Protein AF-A0A0C3DK58-F1 (afdb_monomer_lite)

Sequence (172 aa):
MQSQPRTPDDPNADVILRSSDGVDFRVAKRILSHVSPVFTDLFARGFYLQQSTTLPTIILKESSGVLGVLLRLIYPGTAQENPVFRTFEEAQLFLSAIVRYQVVGSYKEQAWKLVNCQFLAEHPVSIYAIVCHYGWQNLVEVAAQETLKIRELALSVQHRKALRAFKATMGC

InterPro domains:
  IPR000210 BTB/POZ domain [PF00651] (13-105)
  IPR000210 BTB/POZ domain [PS50097] (13-83)
  IPR000210 BTB/POZ domain [SM00225] (13-118)
  IPR011333 SKP1/BTB/POZ domain superfamily [G3DSA:3.30.710.10] (7-147)
  IPR011333 SKP1/BTB/POZ domain superfamily [SSF54695] (12-83)

pLDDT: mean 80.12, std 15.49, range [30.81, 95.19]

Structure (mmCIF, N/CA/C/O backbone):
data_AF-A0A0C3DK58-F1
#
_entry.id   AF-A0A0C3DK58-F1
#
loop_
_atom_site.group_PDB
_atom_site.id
_atom_site.type_symbol
_atom_site.label_atom_id
_atom_site.label_alt_id
_atom_site.label_comp_id
_atom_site.label_asym_id
_atom_site.label_entity_id
_atom_site.label_seq_id
_atom_site.pdbx_PDB_ins_code
_atom_site.Cartn_x
_atom_site.Cartn_y
_atom_site.Cartn_z
_atom_site.occupancy
_atom_site.B_iso_or_equiv
_atom_site.auth_seq_id
_atom_site.auth_comp_id
_atom_site.auth_asym_id
_atom_site.auth_atom_id
_atom_site.pdbx_PDB_model_num
ATOM 1 N N . MET A 1 1 ? -16.948 -13.266 -20.626 1.00 32.16 1 MET A N 1
ATOM 2 C CA . MET A 1 1 ? -16.420 -11.919 -20.931 1.00 32.16 1 MET A CA 1
ATOM 3 C C . MET A 1 1 ? -15.735 -11.420 -19.670 1.00 32.16 1 MET A C 1
ATOM 5 O O . MET A 1 1 ? -16.418 -10.984 -18.756 1.00 32.16 1 MET A O 1
ATOM 9 N N . GLN A 1 2 ? -14.425 -11.643 -19.539 1.00 30.81 2 GLN A N 1
ATOM 10 C CA . GLN A 1 2 ? -13.690 -11.246 -18.336 1.00 30.81 2 GLN A CA 1
ATOM 11 C C . GLN A 1 2 ? -13.541 -9.725 -18.355 1.00 30.81 2 GLN A C 1
ATOM 13 O O . GLN A 1 2 ? -12.813 -9.171 -19.173 1.00 30.81 2 GLN A O 1
ATOM 18 N N . SER A 1 3 ? -14.300 -9.052 -17.499 1.00 35.56 3 SER A N 1
ATOM 19 C CA . SER A 1 3 ? -14.163 -7.627 -17.231 1.00 35.56 3 SER A CA 1
ATOM 20 C C . SER A 1 3 ? -12.787 -7.381 -16.611 1.00 35.56 3 SER A C 1
ATOM 22 O O . SER A 1 3 ? -12.590 -7.652 -15.426 1.00 35.56 3 SER A O 1
ATOM 24 N N . GLN A 1 4 ? -11.833 -6.920 -17.424 1.00 39.81 4 GLN A N 1
ATOM 25 C CA . GLN A 1 4 ? -10.535 -6.437 -16.954 1.00 39.81 4 GLN A CA 1
ATOM 26 C C . GLN A 1 4 ? -10.754 -5.376 -15.862 1.00 39.81 4 GLN A C 1
ATOM 28 O O . GLN A 1 4 ? -11.603 -4.492 -16.042 1.00 39.81 4 GLN A O 1
ATOM 33 N N . PRO A 1 5 ? -10.029 -5.431 -14.729 1.00 43.44 5 PRO A N 1
ATOM 34 C CA . PRO A 1 5 ? -10.068 -4.351 -13.754 1.00 43.44 5 PRO A CA 1
ATOM 35 C C . PRO A 1 5 ? -9.629 -3.069 -14.462 1.00 43.44 5 PRO A C 1
ATOM 37 O O . PRO A 1 5 ? -8.637 -3.087 -15.182 1.00 43.44 5 PRO A O 1
ATOM 40 N N . ARG A 1 6 ? -10.367 -1.967 -14.289 1.00 53.16 6 ARG A N 1
ATOM 41 C CA . ARG A 1 6 ? -9.992 -0.643 -14.812 1.00 53.16 6 ARG A CA 1
ATOM 42 C C . ARG A 1 6 ? -8.692 -0.201 -14.123 1.00 53.16 6 ARG A C 1
ATOM 44 O O . ARG A 1 6 ? -8.722 0.397 -13.047 1.00 53.16 6 ARG A O 1
ATOM 51 N N . THR A 1 7 ? -7.558 -0.621 -14.673 1.00 55.00 7 THR A N 1
ATOM 52 C CA . THR A 1 7 ? -6.211 -0.324 -14.184 1.00 55.00 7 THR A CA 1
ATOM 53 C C . THR A 1 7 ? -5.812 1.087 -14.613 1.00 55.00 7 THR A C 1
ATOM 55 O O . THR A 1 7 ? -6.207 1.505 -15.701 1.00 55.00 7 THR A O 1
ATOM 58 N N . PRO A 1 8 ? -5.019 1.827 -13.818 1.00 59.19 8 PRO A N 1
ATOM 59 C CA . PRO A 1 8 ? -4.351 3.017 -14.330 1.00 59.19 8 PRO A CA 1
ATOM 60 C C . PRO A 1 8 ? -3.419 2.582 -15.469 1.00 59.19 8 PRO A C 1
ATOM 62 O O . PRO A 1 8 ? -2.461 1.851 -15.234 1.00 59.19 8 PRO A O 1
ATOM 65 N N . ASP A 1 9 ? -3.759 2.958 -16.699 1.00 68.69 9 ASP A N 1
ATOM 66 C CA . ASP A 1 9 ? -2.903 2.795 -17.874 1.00 68.69 9 ASP A CA 1
ATOM 67 C C . ASP A 1 9 ? -2.177 4.124 -18.088 1.00 68.69 9 ASP A C 1
ATOM 69 O O . ASP A 1 9 ? -2.772 5.103 -18.548 1.00 68.69 9 ASP A O 1
ATOM 73 N N . ASP A 1 10 ? -0.921 4.202 -17.639 1.00 72.19 10 ASP A N 1
ATOM 74 C CA . ASP A 1 10 ? -0.101 5.393 -17.857 1.00 72.19 10 ASP A CA 1
ATOM 75 C C . ASP A 1 10 ? 0.406 5.396 -19.313 1.00 72.19 10 ASP A C 1
ATOM 77 O O . ASP A 1 10 ? 1.130 4.474 -19.709 1.00 72.19 10 ASP A O 1
ATOM 81 N N . PRO A 1 11 ? 0.098 6.428 -20.124 1.00 75.25 11 PRO A N 1
ATOM 82 C CA . PRO A 1 11 ? 0.615 6.530 -21.489 1.00 75.25 11 PRO A CA 1
ATOM 83 C C . PRO A 1 11 ? 2.152 6.577 -21.553 1.00 75.25 11 PRO A C 1
ATOM 85 O O . PRO A 1 11 ? 2.728 6.266 -22.592 1.00 75.25 11 PRO A O 1
ATOM 88 N N . ASN A 1 12 ? 2.820 6.923 -20.449 1.00 80.69 12 ASN A N 1
ATOM 89 C CA . ASN A 1 12 ? 4.276 6.947 -20.310 1.00 80.69 12 ASN A CA 1
ATOM 90 C C . ASN A 1 12 ? 4.820 5.736 -19.533 1.00 80.69 12 ASN A C 1
ATOM 92 O O . ASN A 1 12 ? 5.899 5.824 -18.942 1.00 80.69 12 ASN A O 1
ATOM 96 N N . ALA A 1 13 ? 4.073 4.630 -19.478 1.00 87.12 13 ALA A N 1
ATOM 97 C CA . ALA A 1 13 ? 4.503 3.431 -18.775 1.00 87.12 13 ALA A CA 1
ATOM 98 C C . ALA A 1 13 ? 5.810 2.864 -19.350 1.00 87.12 13 ALA A C 1
ATOM 100 O O . ALA A 1 13 ? 5.934 2.613 -20.548 1.00 87.12 13 ALA A O 1
ATOM 101 N N . ASP A 1 14 ? 6.766 2.608 -18.462 1.00 90.44 14 ASP A N 1
ATOM 102 C CA . ASP A 1 14 ? 8.088 2.042 -18.750 1.00 90.44 14 ASP A CA 1
ATOM 103 C C . ASP A 1 14 ? 8.337 0.729 -17.976 1.00 90.44 14 ASP A C 1
ATOM 105 O O . ASP A 1 14 ? 9.420 0.138 -18.057 1.00 90.44 14 ASP A O 1
ATOM 109 N N . VAL A 1 15 ? 7.331 0.252 -17.231 1.00 90.69 15 VAL A N 1
ATOM 110 C CA . VAL A 1 15 ? 7.322 -1.033 -16.524 1.00 90.69 15 VAL A CA 1
ATOM 111 C C . VAL A 1 15 ? 5.900 -1.582 -16.392 1.00 90.69 15 VAL A C 1
ATOM 113 O O . VAL A 1 15 ? 4.925 -0.835 -16.291 1.00 90.69 15 VAL A O 1
ATOM 116 N N . ILE A 1 16 ? 5.792 -2.909 -16.367 1.00 91.19 16 ILE A N 1
ATOM 117 C CA . ILE A 1 16 ? 4.572 -3.629 -16.007 1.00 91.19 16 ILE A CA 1
ATOM 118 C C . ILE A 1 16 ? 4.752 -4.219 -14.609 1.00 91.19 16 ILE A C 1
ATOM 120 O O . ILE A 1 16 ? 5.718 -4.938 -14.344 1.00 91.19 16 ILE A O 1
ATOM 124 N N . LEU A 1 17 ? 3.809 -3.940 -13.714 1.00 91.88 17 LEU A N 1
ATOM 125 C CA . LEU A 1 17 ? 3.659 -4.676 -12.462 1.00 91.88 17 LEU A CA 1
ATOM 126 C C . LEU A 1 17 ? 2.588 -5.743 -12.663 1.00 91.88 17 LEU A C 1
ATOM 128 O O . LEU A 1 17 ? 1.447 -5.412 -12.965 1.00 91.88 17 LEU A O 1
ATOM 132 N N . ARG A 1 18 ? 2.949 -7.011 -12.494 1.00 92.06 18 ARG A N 1
ATOM 133 C CA . ARG A 1 18 ? 2.024 -8.142 -12.554 1.00 92.06 18 ARG A CA 1
ATOM 134 C C . ARG A 1 18 ? 1.636 -8.548 -11.140 1.00 92.06 18 ARG A C 1
ATOM 136 O O . ARG A 1 18 ? 2.513 -8.839 -10.327 1.00 92.06 18 ARG A O 1
ATOM 143 N N . SER A 1 19 ? 0.345 -8.571 -10.842 1.00 93.75 19 SER A N 1
ATOM 144 C CA . SER A 1 19 ? -0.170 -9.078 -9.569 1.00 93.75 19 SER A CA 1
ATOM 145 C C . SER A 1 19 ? -0.052 -10.604 -9.469 1.00 93.75 19 SER A C 1
ATOM 147 O O . SER A 1 19 ? 0.154 -11.300 -10.467 1.00 93.75 19 SER A O 1
ATOM 149 N N . SER A 1 20 ? -0.224 -11.149 -8.264 1.00 94.25 20 SER A N 1
ATOM 150 C CA . SER A 1 20 ? -0.144 -12.598 -8.021 1.00 94.25 20 SER A CA 1
ATOM 151 C C . SER A 1 20 ? -1.259 -13.407 -8.691 1.00 94.25 20 SER A C 1
ATOM 153 O O . SER A 1 20 ? -1.075 -14.588 -8.971 1.00 94.25 20 SER A O 1
ATOM 155 N N . ASP A 1 21 ? -2.388 -12.767 -8.993 1.00 93.31 21 ASP A N 1
ATOM 156 C CA . ASP A 1 21 ? -3.510 -13.304 -9.772 1.00 93.31 21 ASP A CA 1
ATOM 157 C C . ASP A 1 21 ? -3.399 -13.006 -11.283 1.00 93.31 21 ASP A C 1
ATOM 159 O O . ASP A 1 21 ? -4.345 -13.240 -12.031 1.00 93.31 21 ASP A O 1
ATOM 163 N N . GLY A 1 22 ? -2.235 -12.532 -11.748 1.00 89.56 22 GLY A N 1
ATOM 164 C CA . GLY A 1 22 ? -1.890 -12.450 -13.171 1.00 89.56 22 GLY A CA 1
ATOM 165 C C . GLY A 1 22 ? -2.419 -11.222 -13.913 1.00 89.56 22 GLY A C 1
ATOM 166 O O . GLY A 1 22 ? -2.429 -11.225 -15.142 1.00 89.56 22 GLY A O 1
ATOM 167 N N . VAL A 1 23 ? -2.852 -10.178 -13.203 1.00 90.62 23 VAL A N 1
ATOM 168 C CA . VAL A 1 23 ? -3.289 -8.916 -13.814 1.00 90.62 23 VAL A CA 1
ATOM 169 C C . VAL A 1 23 ? -2.095 -7.984 -13.988 1.00 90.62 23 VAL A C 1
ATOM 171 O O . VAL A 1 23 ? -1.332 -7.747 -13.051 1.00 90.62 23 VAL A O 1
ATOM 174 N N . ASP A 1 24 ? -1.963 -7.427 -15.187 1.00 91.12 24 ASP A N 1
ATOM 175 C CA . ASP A 1 24 ? -0.878 -6.522 -15.553 1.00 91.12 24 ASP A CA 1
ATOM 176 C C . ASP A 1 24 ? -1.287 -5.055 -15.386 1.00 91.12 24 ASP A C 1
ATOM 178 O O . ASP A 1 24 ? -2.337 -4.625 -15.862 1.00 91.12 24 ASP A O 1
ATOM 182 N N . PHE A 1 25 ? -0.422 -4.274 -14.741 1.00 89.56 25 PHE A N 1
ATOM 183 C CA . PHE A 1 25 ? -0.579 -2.839 -14.523 1.00 89.56 25 PHE A CA 1
ATOM 184 C C . PHE A 1 25 ? 0.570 -2.084 -15.192 1.00 89.56 25 PHE A C 1
ATOM 186 O O . PHE A 1 25 ? 1.737 -2.296 -14.856 1.00 89.56 25 PHE A O 1
ATOM 193 N N . ARG A 1 26 ? 0.243 -1.187 -16.125 1.00 90.31 26 ARG A N 1
ATOM 194 C CA . ARG A 1 26 ? 1.207 -0.364 -16.870 1.00 90.31 26 ARG A CA 1
ATOM 195 C C . ARG A 1 26 ? 1.462 0.935 -16.112 1.00 90.31 26 ARG A C 1
ATOM 197 O O . ARG A 1 26 ? 0.563 1.758 -15.976 1.00 90.31 26 ARG A O 1
ATOM 204 N N . VAL A 1 27 ? 2.675 1.111 -15.597 1.00 90.88 27 VAL A N 1
ATOM 205 C CA . VAL A 1 27 ? 3.010 2.221 -14.691 1.00 90.88 27 VAL A CA 1
ATOM 206 C C . VAL A 1 27 ? 4.351 2.852 -15.051 1.00 90.88 27 VAL A C 1
ATOM 208 O O . VAL A 1 27 ? 5.170 2.244 -15.741 1.00 90.88 27 VAL A O 1
ATOM 211 N N . ALA A 1 28 ? 4.588 4.069 -14.563 1.00 91.44 28 ALA A N 1
ATOM 212 C CA . ALA A 1 28 ? 5.868 4.748 -14.712 1.00 91.44 28 ALA A CA 1
ATOM 213 C C . ALA A 1 28 ? 6.756 4.543 -13.472 1.00 91.44 28 ALA A C 1
ATOM 215 O O . ALA A 1 28 ? 6.386 4.923 -12.351 1.00 91.44 28 ALA A O 1
ATOM 216 N N . LYS A 1 29 ? 7.970 4.015 -13.670 1.00 91.50 29 LYS A N 1
ATOM 217 C CA . LYS A 1 29 ? 8.985 3.805 -12.624 1.00 91.50 29 LYS A CA 1
ATOM 218 C C . LYS A 1 29 ? 9.232 5.083 -11.838 1.00 91.50 29 LYS A C 1
ATOM 220 O O . LYS A 1 29 ? 9.219 5.047 -10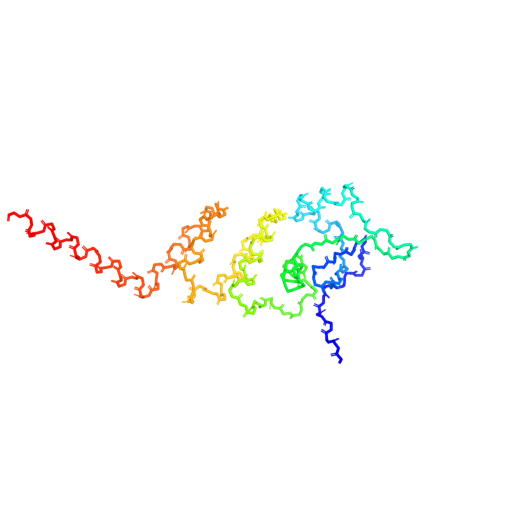.615 1.00 91.50 29 LYS A O 1
ATOM 225 N N . ARG A 1 30 ? 9.370 6.225 -12.527 1.00 92.06 30 ARG A N 1
ATOM 226 C CA . ARG A 1 30 ? 9.656 7.534 -11.905 1.00 92.06 30 ARG A CA 1
ATOM 227 C C . ARG A 1 30 ? 8.654 7.919 -10.810 1.00 92.06 30 ARG A C 1
ATOM 229 O O . ARG A 1 30 ? 9.055 8.465 -9.789 1.00 92.06 30 ARG A O 1
ATOM 236 N N . ILE A 1 31 ? 7.367 7.628 -11.012 1.00 91.12 31 ILE A N 1
ATOM 237 C CA . ILE A 1 31 ? 6.307 7.986 -10.062 1.00 91.12 31 ILE A CA 1
ATOM 238 C C . ILE A 1 31 ? 6.385 7.059 -8.850 1.00 91.12 31 ILE A C 1
ATOM 240 O O . ILE A 1 31 ? 6.410 7.526 -7.715 1.00 91.12 31 ILE A O 1
ATOM 244 N N . LEU A 1 32 ? 6.504 5.750 -9.080 1.00 92.06 32 LEU A N 1
ATOM 245 C CA . LEU A 1 32 ? 6.623 4.780 -7.991 1.00 92.06 32 LEU A CA 1
ATOM 246 C C . LEU A 1 32 ? 7.906 4.968 -7.176 1.00 92.06 32 LEU A C 1
ATOM 248 O O . LEU A 1 32 ? 7.850 4.928 -5.951 1.00 92.06 32 LEU A O 1
ATOM 252 N N . SER A 1 33 ? 9.031 5.252 -7.832 1.00 93.00 33 SER A N 1
ATOM 253 C CA . SER A 1 33 ? 10.303 5.578 -7.184 1.00 93.00 33 SER A CA 1
ATOM 254 C C . SER A 1 33 ? 10.218 6.810 -6.289 1.00 93.00 33 SER A C 1
ATOM 256 O O . SER A 1 33 ? 10.826 6.836 -5.223 1.00 93.00 33 SER A O 1
ATOM 258 N N . HIS A 1 34 ? 9.444 7.821 -6.692 1.00 90.94 34 HIS A N 1
ATOM 259 C CA . HIS A 1 34 ? 9.249 9.029 -5.891 1.00 90.94 34 HIS A CA 1
ATOM 260 C C . HIS A 1 34 ? 8.459 8.759 -4.602 1.00 90.94 34 HIS A C 1
ATOM 262 O O . HIS A 1 34 ? 8.699 9.396 -3.579 1.00 90.94 34 HIS A O 1
ATOM 268 N N . VAL A 1 35 ? 7.522 7.810 -4.645 1.00 91.56 35 VAL A N 1
ATOM 269 C CA . VAL A 1 35 ? 6.626 7.501 -3.520 1.00 91.56 35 VAL A CA 1
ATOM 270 C C . VAL A 1 35 ? 7.168 6.380 -2.625 1.00 91.56 35 VAL A C 1
ATOM 272 O O . VAL A 1 35 ? 6.728 6.229 -1.484 1.00 91.56 35 VAL A O 1
ATOM 275 N N . SER A 1 36 ? 8.126 5.596 -3.121 1.00 94.00 36 SER A N 1
ATOM 276 C CA . SER A 1 36 ? 8.621 4.393 -2.460 1.00 94.00 36 SER A CA 1
ATOM 277 C C . SER A 1 36 ? 10.106 4.140 -2.758 1.00 94.00 36 SER A C 1
ATOM 279 O O . SER A 1 36 ? 10.480 3.864 -3.906 1.00 94.00 36 SER A O 1
ATOM 281 N N . PRO A 1 37 ? 10.970 4.117 -1.726 1.00 93.31 37 PRO A N 1
ATOM 282 C CA . PRO A 1 37 ? 12.358 3.694 -1.892 1.00 93.31 37 PRO A CA 1
ATOM 283 C C . PRO A 1 37 ? 12.457 2.209 -2.271 1.00 93.31 37 PRO A C 1
ATOM 285 O O . PRO A 1 37 ? 13.346 1.822 -3.022 1.00 93.31 37 PRO A O 1
ATOM 288 N N . VAL A 1 38 ? 11.502 1.380 -1.836 1.00 94.06 38 VAL A N 1
ATOM 289 C CA . VAL A 1 38 ? 11.467 -0.046 -2.188 1.00 94.06 38 VAL A CA 1
ATOM 290 C C . VAL A 1 38 ? 11.280 -0.233 -3.688 1.00 94.06 38 VAL A C 1
ATOM 292 O O . VAL A 1 38 ? 11.965 -1.063 -4.276 1.00 94.06 38 VAL A O 1
ATOM 295 N N . PHE A 1 39 ? 10.399 0.543 -4.327 1.00 92.81 39 PHE A N 1
ATOM 296 C CA . PHE A 1 39 ? 10.257 0.497 -5.782 1.00 92.81 39 PHE A CA 1
ATOM 297 C C . PHE A 1 39 ? 11.518 0.998 -6.494 1.00 92.81 39 PHE A C 1
ATOM 299 O O . PHE A 1 39 ? 11.928 0.384 -7.475 1.00 92.81 39 PHE A O 1
ATOM 306 N N . THR A 1 40 ? 12.185 2.031 -5.970 1.00 92.56 40 THR A N 1
ATOM 307 C CA . THR A 1 40 ? 13.496 2.473 -6.482 1.00 92.56 40 THR A CA 1
ATOM 308 C C . THR A 1 40 ? 14.514 1.333 -6.490 1.00 92.56 40 THR A C 1
ATOM 310 O O . THR A 1 40 ? 15.080 1.025 -7.541 1.00 92.56 40 THR A O 1
ATOM 313 N N . ASP A 1 41 ? 14.679 0.643 -5.362 1.00 91.94 41 ASP A N 1
ATOM 314 C CA . ASP A 1 41 ? 15.599 -0.491 -5.248 1.00 91.94 41 ASP A CA 1
ATOM 315 C C . ASP A 1 41 ? 15.184 -1.667 -6.141 1.00 91.94 41 ASP A C 1
ATOM 317 O O . ASP A 1 41 ? 16.025 -2.308 -6.775 1.00 91.94 41 ASP A O 1
ATOM 321 N N . LEU A 1 42 ? 13.883 -1.960 -6.206 1.00 90.31 42 LEU A N 1
ATOM 322 C CA . LEU A 1 42 ? 13.321 -3.038 -7.018 1.00 90.31 42 LEU A CA 1
ATOM 323 C C . LEU A 1 42 ? 13.628 -2.827 -8.505 1.00 90.31 42 LEU A C 1
ATOM 325 O O . LEU A 1 42 ? 14.051 -3.761 -9.188 1.00 90.31 42 LEU A O 1
ATOM 329 N N . PHE A 1 43 ? 13.452 -1.600 -9.003 1.00 90.06 43 PHE A N 1
ATOM 330 C CA . PHE A 1 43 ? 13.751 -1.264 -10.392 1.00 90.06 43 PHE A CA 1
ATOM 331 C C . PHE A 1 43 ? 15.252 -1.263 -10.674 1.00 90.06 43 PHE A C 1
ATOM 333 O O . PHE A 1 43 ? 15.653 -1.717 -11.742 1.00 90.06 43 PHE A O 1
ATOM 340 N N . ALA A 1 44 ? 16.079 -0.817 -9.724 1.00 88.19 44 ALA A N 1
ATOM 341 C CA . ALA A 1 44 ? 17.532 -0.822 -9.874 1.00 88.19 44 ALA A CA 1
ATOM 342 C C . ALA A 1 44 ? 18.111 -2.245 -9.962 1.00 88.19 44 ALA A C 1
ATOM 344 O O . ALA A 1 44 ? 19.046 -2.490 -10.720 1.00 88.19 44 ALA A O 1
ATOM 345 N N . ARG A 1 45 ? 17.536 -3.200 -9.219 1.00 85.19 45 ARG A N 1
ATOM 346 C CA . ARG A 1 45 ? 17.973 -4.610 -9.215 1.00 85.19 45 ARG A CA 1
ATOM 347 C C . ARG A 1 45 ? 17.621 -5.369 -10.494 1.00 85.19 45 ARG A C 1
ATOM 349 O O . ARG A 1 45 ? 18.224 -6.400 -10.764 1.00 85.19 45 ARG A O 1
ATOM 356 N N . GLY A 1 46 ? 16.650 -4.885 -11.266 1.00 71.44 46 GLY A N 1
ATOM 357 C CA . GLY A 1 46 ? 16.355 -5.420 -12.591 1.00 71.44 46 GLY A CA 1
ATOM 358 C C . GLY A 1 46 ? 15.805 -6.850 -12.625 1.00 71.44 46 GLY A C 1
ATOM 359 O O . GLY A 1 46 ? 16.042 -7.560 -13.601 1.00 71.44 46 GLY A O 1
ATOM 360 N N . PHE A 1 47 ? 15.063 -7.283 -11.597 1.00 70.00 47 PHE A N 1
ATOM 361 C CA . PHE A 1 47 ? 14.363 -8.578 -11.584 1.00 70.00 47 PHE A CA 1
ATOM 362 C C . PHE A 1 47 ? 13.158 -8.575 -12.536 1.00 70.00 47 PHE A C 1
ATOM 364 O O . PHE A 1 47 ? 12.000 -8.594 -12.119 1.00 70.00 47 PHE A O 1
ATOM 371 N N . TYR A 1 48 ? 13.443 -8.508 -13.831 1.00 76.31 48 TYR A N 1
ATOM 372 C CA . TYR A 1 48 ? 12.449 -8.476 -14.887 1.00 76.31 48 TYR A CA 1
ATOM 373 C C . TYR A 1 48 ? 12.278 -9.865 -15.489 1.00 76.31 48 TYR A C 1
ATOM 375 O O . TYR A 1 48 ? 13.254 -10.523 -15.848 1.00 76.31 48 TYR A O 1
ATOM 383 N N . LEU A 1 49 ? 11.030 -10.287 -15.679 1.00 67.75 49 LEU A N 1
ATOM 384 C CA . LEU A 1 49 ? 10.745 -11.367 -16.613 1.00 67.75 49 LEU A CA 1
ATOM 385 C C . LEU A 1 49 ? 10.954 -10.819 -18.025 1.00 67.75 49 LEU A C 1
ATOM 387 O O . LEU A 1 49 ? 10.132 -10.061 -18.539 1.00 67.75 49 LEU A O 1
ATOM 391 N N . GLN A 1 50 ? 12.087 -11.154 -18.638 1.00 58.03 50 GLN A N 1
ATOM 392 C CA . GLN A 1 50 ? 12.353 -10.816 -20.031 1.00 58.03 50 GLN A CA 1
ATOM 393 C C . GLN A 1 50 ? 11.517 -11.724 -20.937 1.00 58.03 50 GLN A C 1
ATOM 395 O O . GLN A 1 50 ? 11.890 -12.859 -21.223 1.00 58.03 50 GLN A O 1
ATOM 400 N N . GLN A 1 51 ? 10.379 -11.212 -21.406 1.00 54.09 51 GLN A N 1
ATOM 401 C CA . GLN A 1 51 ? 9.724 -11.720 -22.608 1.00 54.09 51 GLN A CA 1
ATOM 402 C C . GLN A 1 51 ? 9.941 -10.700 -23.727 1.00 54.09 51 GLN A C 1
ATOM 404 O O . GLN A 1 51 ? 9.366 -9.618 -23.742 1.00 54.09 51 GLN A O 1
ATOM 409 N N . SER A 1 52 ? 10.879 -11.082 -24.589 1.00 52.75 52 SER A N 1
ATOM 410 C CA . SER A 1 52 ? 11.426 -10.568 -25.855 1.00 52.75 52 SER A CA 1
ATOM 411 C C . SER A 1 52 ? 10.756 -9.443 -26.677 1.00 52.75 52 SER A C 1
ATOM 413 O O . SER A 1 52 ? 11.350 -9.074 -27.684 1.00 52.75 52 SER A O 1
ATOM 415 N N . THR A 1 53 ? 9.614 -8.844 -26.321 1.00 54.28 53 THR A N 1
ATOM 416 C CA . THR A 1 53 ? 8.993 -7.745 -27.108 1.00 54.28 53 THR A CA 1
ATOM 417 C C . THR A 1 53 ? 8.145 -6.734 -26.313 1.00 54.28 53 THR A C 1
ATOM 419 O O . THR A 1 53 ? 7.679 -5.754 -26.892 1.00 54.28 53 THR A O 1
ATOM 422 N N . THR A 1 54 ? 7.953 -6.912 -25.001 1.00 72.94 54 THR A N 1
ATOM 423 C CA . THR A 1 54 ? 7.081 -6.056 -24.167 1.00 72.94 54 THR A CA 1
ATOM 424 C C . THR A 1 54 ? 7.855 -5.322 -23.067 1.00 72.94 54 THR A C 1
ATOM 426 O O . THR A 1 54 ? 8.980 -5.696 -22.739 1.00 72.94 54 THR A O 1
ATOM 429 N N . LEU A 1 55 ? 7.254 -4.269 -22.488 1.00 84.56 55 LEU A N 1
ATOM 430 C CA . LEU A 1 55 ? 7.799 -3.543 -21.330 1.00 84.56 55 LEU A CA 1
ATOM 431 C C . LEU A 1 55 ? 8.289 -4.512 -20.231 1.00 84.56 55 LEU A C 1
ATOM 433 O O . LEU A 1 55 ? 7.677 -5.568 -20.025 1.00 84.56 55 LEU A O 1
ATOM 437 N N . PRO A 1 56 ? 9.363 -4.164 -19.498 1.00 89.12 56 PRO A N 1
ATOM 438 C CA . PRO A 1 56 ? 9.894 -5.018 -18.442 1.00 89.12 56 PRO A CA 1
ATOM 439 C C . PRO A 1 56 ? 8.816 -5.312 -17.394 1.00 89.12 56 PRO A C 1
ATOM 441 O O . PRO A 1 56 ? 8.158 -4.394 -16.909 1.00 89.12 56 PRO A O 1
ATOM 444 N N . THR A 1 57 ? 8.636 -6.588 -17.050 1.00 89.38 57 THR A N 1
ATOM 445 C CA . THR A 1 57 ? 7.563 -7.035 -16.148 1.00 89.38 57 THR A CA 1
ATOM 446 C C . THR A 1 57 ? 8.126 -7.514 -14.816 1.00 89.38 57 THR A C 1
ATOM 448 O O . THR A 1 57 ? 9.039 -8.340 -14.798 1.00 89.38 57 THR A O 1
ATOM 451 N N . ILE A 1 58 ? 7.563 -7.031 -13.707 1.00 90.75 58 ILE A N 1
ATOM 452 C CA . ILE A 1 58 ? 7.889 -7.471 -12.344 1.00 90.75 58 ILE A CA 1
ATOM 453 C C . ILE A 1 58 ? 6.664 -8.132 -11.723 1.00 90.75 58 ILE A C 1
ATOM 455 O O . ILE A 1 58 ? 5.594 -7.528 -11.683 1.00 90.75 58 ILE A O 1
ATOM 459 N N . ILE A 1 59 ? 6.830 -9.347 -11.199 1.00 91.00 59 ILE A N 1
ATOM 460 C CA . ILE A 1 59 ? 5.775 -10.034 -10.449 1.00 91.00 59 ILE A CA 1
ATOM 461 C C . ILE A 1 59 ? 5.803 -9.581 -8.992 1.00 91.00 59 ILE A C 1
ATOM 463 O O . ILE A 1 59 ? 6.833 -9.647 -8.321 1.00 91.00 59 ILE A O 1
ATOM 467 N N . LEU 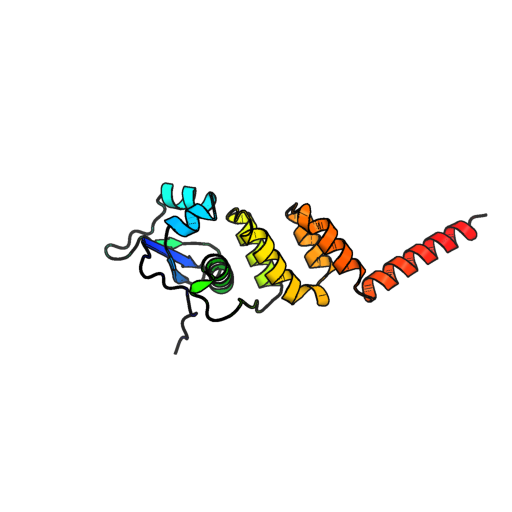A 1 60 ? 4.643 -9.158 -8.506 1.00 91.75 60 LEU A N 1
ATOM 468 C CA . LEU A 1 60 ? 4.377 -8.819 -7.117 1.00 91.75 60 LEU A CA 1
ATOM 469 C C . LEU A 1 60 ? 3.492 -9.901 -6.483 1.00 91.75 60 LEU A C 1
ATOM 471 O O . LEU A 1 60 ? 2.837 -10.682 -7.170 1.00 91.75 60 LEU A O 1
ATOM 475 N N . LYS A 1 61 ? 3.483 -9.975 -5.152 1.00 92.94 61 LYS A N 1
ATOM 476 C CA . LYS A 1 61 ? 2.716 -10.996 -4.410 1.00 92.94 61 LYS A CA 1
ATOM 477 C C . LYS A 1 61 ? 1.282 -10.559 -4.102 1.00 92.94 61 LYS A C 1
ATOM 479 O O . LYS A 1 61 ? 0.441 -11.362 -3.710 1.00 92.94 61 LYS A O 1
ATOM 484 N N . GLU A 1 62 ? 1.022 -9.274 -4.249 1.00 94.31 62 GLU A N 1
ATOM 485 C CA . GLU A 1 62 ? -0.233 -8.591 -4.027 1.00 94.31 62 GLU A CA 1
ATOM 486 C C . GLU A 1 62 ? -1.220 -8.982 -5.125 1.00 94.31 62 GLU A C 1
ATOM 488 O O . GLU A 1 62 ? -0.855 -9.067 -6.299 1.00 94.31 62 GLU A O 1
ATOM 493 N N . SER A 1 63 ? -2.475 -9.214 -4.743 1.00 93.56 63 SER A N 1
ATOM 494 C CA . SER A 1 63 ? -3.552 -9.450 -5.702 1.00 93.56 63 SER A CA 1
ATOM 495 C C . SER A 1 63 ? -3.885 -8.175 -6.475 1.00 93.56 63 SER A C 1
ATOM 497 O O . SER A 1 63 ? -3.576 -7.060 -6.043 1.00 93.56 63 SER A O 1
ATOM 499 N N . SER A 1 64 ? -4.573 -8.325 -7.604 1.00 91.88 64 SER A N 1
ATOM 500 C CA . SER A 1 64 ? -5.016 -7.205 -8.433 1.00 91.88 64 SER A CA 1
ATOM 501 C C . SER A 1 64 ? -5.902 -6.205 -7.680 1.00 91.88 64 SER A C 1
ATOM 503 O O . SER A 1 64 ? -5.822 -5.005 -7.942 1.00 91.88 64 SER A O 1
ATOM 505 N N . GLY A 1 65 ? -6.700 -6.668 -6.710 1.00 90.44 65 GLY A N 1
ATOM 506 C CA . GLY A 1 65 ? -7.519 -5.811 -5.844 1.00 90.44 65 GLY A CA 1
ATOM 507 C C . GLY A 1 65 ? -6.663 -4.861 -5.008 1.00 90.44 65 GLY A C 1
ATOM 508 O O . GLY A 1 65 ? -6.775 -3.639 -5.132 1.00 90.44 65 GLY A O 1
ATOM 509 N N . VAL A 1 66 ? -5.715 -5.422 -4.252 1.00 93.38 66 VAL A N 1
ATOM 510 C CA . VAL A 1 66 ? -4.805 -4.661 -3.383 1.00 93.38 66 VAL A CA 1
ATOM 511 C C . VAL A 1 66 ? -3.882 -3.754 -4.193 1.00 93.38 66 VAL A C 1
ATOM 513 O O . VAL A 1 66 ? -3.765 -2.561 -3.898 1.00 93.38 66 VAL A O 1
ATOM 516 N N . LEU A 1 67 ? -3.244 -4.299 -5.233 1.00 92.62 67 LEU A N 1
ATOM 517 C CA . LEU A 1 67 ? -2.321 -3.548 -6.083 1.00 92.62 67 LEU A CA 1
ATOM 518 C C . LEU A 1 67 ? -3.050 -2.431 -6.839 1.00 92.62 67 LEU A C 1
ATOM 520 O O . LEU A 1 67 ? -2.547 -1.314 -6.926 1.00 92.62 67 LEU A O 1
ATOM 524 N N . GLY A 1 68 ? -4.272 -2.685 -7.310 1.00 90.94 68 GLY A N 1
ATOM 525 C CA . GLY A 1 68 ? -5.100 -1.677 -7.961 1.00 90.94 68 GLY A CA 1
ATOM 526 C C . GLY A 1 68 ? -5.444 -0.506 -7.039 1.00 90.94 68 GLY A C 1
ATOM 527 O O . GLY A 1 68 ? -5.384 0.643 -7.476 1.00 90.94 68 GLY A O 1
ATOM 528 N N . VAL A 1 69 ? -5.771 -0.762 -5.767 1.00 90.88 69 VAL A N 1
ATOM 529 C CA . VAL A 1 69 ? -6.020 0.311 -4.784 1.00 90.88 69 VAL A CA 1
ATOM 530 C C . VAL A 1 69 ? -4.744 1.104 -4.497 1.00 90.88 69 VAL A C 1
ATOM 532 O O . VAL A 1 69 ? -4.782 2.334 -4.506 1.00 90.88 69 VAL A O 1
ATOM 535 N N . LEU A 1 70 ? -3.612 0.420 -4.308 1.00 92.06 70 LEU A N 1
ATOM 536 C CA . LEU A 1 70 ? -2.307 1.057 -4.117 1.00 92.06 70 LEU A CA 1
ATOM 537 C C . LEU A 1 70 ? -1.943 1.984 -5.277 1.00 92.06 70 LEU A C 1
ATOM 539 O O . LEU A 1 70 ? -1.535 3.121 -5.055 1.00 92.06 70 LEU A O 1
ATOM 543 N N . LEU A 1 71 ? -2.125 1.527 -6.512 1.00 91.19 71 LEU A N 1
ATOM 544 C CA . LEU A 1 71 ? -1.818 2.339 -7.682 1.00 91.19 71 LEU A CA 1
ATOM 545 C C . LEU A 1 71 ? -2.795 3.506 -7.838 1.00 91.19 71 LEU A C 1
ATOM 547 O O . LEU A 1 71 ? -2.353 4.605 -8.141 1.00 91.19 71 LEU A O 1
ATOM 551 N N . ARG A 1 72 ? -4.092 3.336 -7.556 1.00 88.38 72 ARG A N 1
ATOM 552 C CA . ARG A 1 72 ? -5.046 4.464 -7.572 1.00 88.38 72 ARG A CA 1
ATOM 553 C C . ARG A 1 72 ? -4.726 5.534 -6.528 1.00 88.38 72 ARG A C 1
ATOM 555 O O . ARG A 1 72 ? -4.921 6.711 -6.801 1.00 88.38 72 ARG A O 1
ATOM 562 N N . LEU A 1 73 ? -4.204 5.142 -5.365 1.00 88.50 73 LEU A N 1
ATOM 563 C CA . LEU A 1 73 ? -3.721 6.089 -4.357 1.00 88.50 73 LEU A CA 1
ATOM 564 C C . LEU A 1 73 ? -2.546 6.933 -4.887 1.00 88.50 73 LEU A C 1
ATOM 566 O O . LEU A 1 73 ? -2.461 8.123 -4.603 1.00 88.50 73 LEU A O 1
ATOM 570 N N . ILE A 1 74 ? -1.642 6.314 -5.649 1.00 88.88 74 ILE A N 1
ATOM 571 C CA . ILE A 1 74 ? -0.438 6.962 -6.192 1.00 88.88 74 ILE A CA 1
ATOM 572 C C . ILE A 1 74 ? -0.752 7.777 -7.459 1.00 88.88 74 ILE A C 1
ATOM 574 O O . ILE A 1 74 ? -0.115 8.795 -7.718 1.00 88.88 74 ILE A O 1
ATOM 578 N N . TYR A 1 75 ? -1.762 7.358 -8.223 1.00 85.50 75 TYR A N 1
ATOM 579 C CA . TYR A 1 75 ? -2.209 7.972 -9.473 1.00 85.50 75 TYR A CA 1
ATOM 580 C C . TYR A 1 75 ? -3.656 8.499 -9.353 1.00 85.50 75 TYR A C 1
ATOM 582 O O . TYR A 1 75 ? -4.550 8.018 -10.050 1.00 85.50 75 TYR A O 1
ATOM 590 N N . PRO A 1 76 ? -3.932 9.500 -8.495 1.00 67.38 76 PRO A N 1
ATOM 591 C CA . PRO A 1 76 ? -5.304 9.939 -8.228 1.00 67.38 76 PRO A CA 1
ATOM 592 C C . PRO A 1 76 ? -5.992 10.569 -9.450 1.00 67.38 76 PRO A C 1
ATOM 594 O O . PRO A 1 76 ? -7.208 10.492 -9.571 1.00 67.38 76 PRO A O 1
ATOM 597 N N . GLY A 1 77 ? -5.233 11.154 -10.386 1.00 66.81 77 GLY A N 1
ATOM 598 C CA . GLY A 1 77 ? -5.776 11.806 -11.587 1.00 66.81 77 GLY A CA 1
ATOM 599 C C . GLY A 1 77 ? -6.249 10.858 -12.695 1.00 66.81 77 GLY A C 1
ATOM 600 O O . GLY A 1 77 ? -6.864 11.316 -13.652 1.00 66.81 77 GLY A O 1
ATOM 601 N N . THR A 1 78 ? -5.964 9.556 -12.591 1.00 59.28 78 THR A N 1
ATOM 602 C CA . THR A 1 78 ? -6.397 8.541 -13.572 1.00 59.28 78 THR A CA 1
ATOM 603 C C . THR A 1 78 ? -7.535 7.663 -13.049 1.00 59.28 78 THR A C 1
ATOM 605 O O . THR A 1 78 ? -8.086 6.853 -13.793 1.00 59.28 78 THR A O 1
ATOM 608 N N . ALA A 1 79 ? -7.914 7.819 -11.777 1.00 59.28 79 ALA A N 1
ATOM 609 C CA . ALA A 1 79 ? -8.990 7.068 -11.150 1.00 59.28 79 ALA A CA 1
ATOM 610 C C . ALA A 1 79 ? -10.311 7.851 -11.219 1.00 59.28 79 ALA A C 1
ATOM 612 O O . ALA A 1 79 ? -10.408 8.968 -10.723 1.00 59.28 79 ALA A O 1
ATOM 613 N N . GLN A 1 80 ? -11.347 7.244 -11.806 1.00 57.03 80 GLN A N 1
ATOM 614 C CA . GLN A 1 80 ? -12.688 7.841 -11.901 1.00 57.03 80 GLN A CA 1
ATOM 615 C C . GLN A 1 80 ? -13.409 7.902 -10.536 1.00 57.03 80 GLN A C 1
ATOM 617 O O . GLN A 1 80 ? -14.310 8.713 -10.347 1.00 57.03 80 GLN A O 1
ATOM 622 N N . GLU A 1 81 ? -13.038 7.028 -9.594 1.00 65.81 81 GLU A N 1
ATOM 623 C CA . GLU A 1 81 ? -13.743 6.807 -8.327 1.00 65.81 81 GLU A CA 1
ATOM 624 C C . GLU A 1 81 ? -12.754 6.523 -7.186 1.00 65.81 81 GLU A C 1
ATOM 626 O O . GLU A 1 81 ? -11.683 5.940 -7.400 1.00 65.81 81 GLU A O 1
ATOM 631 N N . ASN A 1 82 ? -13.133 6.903 -5.958 1.00 67.88 82 ASN A N 1
ATOM 632 C CA . ASN A 1 82 ? -12.375 6.546 -4.761 1.00 67.88 82 ASN A CA 1
ATOM 633 C C . ASN A 1 82 ? -12.315 5.016 -4.617 1.00 67.88 82 ASN A C 1
ATOM 635 O O . ASN A 1 82 ? -13.347 4.354 -4.740 1.00 67.88 82 ASN A O 1
ATOM 639 N N . PRO A 1 83 ? -11.138 4.433 -4.335 1.00 77.00 83 PRO A N 1
ATOM 640 C CA . PRO A 1 83 ? -11.028 2.995 -4.149 1.00 77.00 83 PRO A CA 1
ATOM 641 C C . PRO A 1 83 ? -11.882 2.519 -2.968 1.00 77.00 83 PRO A C 1
ATOM 643 O O . PRO A 1 83 ? -11.783 3.056 -1.871 1.00 77.00 83 PRO A O 1
ATOM 646 N N . VAL A 1 84 ? -12.677 1.475 -3.192 1.00 81.69 84 VAL A N 1
ATOM 647 C CA . VAL A 1 84 ? -13.462 0.799 -2.152 1.00 81.69 84 VAL A CA 1
ATOM 648 C C . VAL A 1 84 ? -12.899 -0.604 -1.960 1.00 81.69 84 VAL A C 1
ATOM 650 O O . VAL A 1 84 ? -12.615 -1.295 -2.940 1.00 81.69 84 VAL A O 1
ATOM 653 N N . PHE A 1 85 ? -12.739 -1.024 -0.708 1.00 89.56 85 PHE A N 1
ATOM 654 C CA . PHE A 1 85 ? -12.351 -2.394 -0.369 1.00 89.56 85 PHE A CA 1
ATOM 655 C C . PHE A 1 85 ? -13.584 -3.294 -0.324 1.00 89.56 85 PHE A C 1
ATOM 657 O O . PHE A 1 85 ? -14.639 -2.877 0.148 1.00 89.56 85 PHE A O 1
ATOM 664 N N . ARG A 1 86 ? -13.481 -4.541 -0.780 1.00 89.25 86 ARG A N 1
ATOM 665 C CA . ARG A 1 86 ? -14.610 -5.484 -0.708 1.00 89.25 86 ARG A CA 1
ATOM 666 C C . ARG A 1 86 ? -14.769 -6.071 0.685 1.00 89.25 86 ARG A C 1
ATOM 668 O O . ARG A 1 86 ? -15.882 -6.370 1.100 1.00 89.25 86 ARG A O 1
ATOM 675 N N . THR A 1 87 ? -13.655 -6.250 1.388 1.00 92.00 87 THR A N 1
ATOM 676 C CA . THR A 1 87 ? -13.607 -6.843 2.724 1.00 92.00 87 THR A CA 1
ATOM 677 C C . THR A 1 87 ? -12.597 -6.114 3.600 1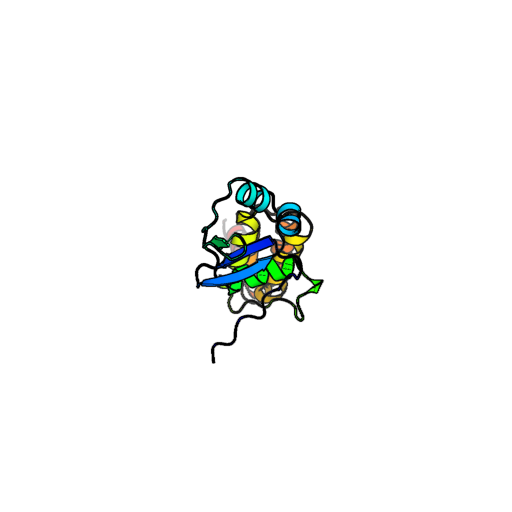.00 92.00 87 THR A C 1
ATOM 679 O O . THR A 1 87 ? -11.675 -5.457 3.107 1.00 92.00 87 THR A O 1
ATOM 682 N N . PHE A 1 88 ? -12.741 -6.261 4.918 1.00 92.31 88 PHE A N 1
ATOM 683 C CA . PHE A 1 88 ? -11.752 -5.749 5.863 1.00 92.31 88 PHE A CA 1
ATOM 684 C C . PHE A 1 88 ? -10.379 -6.413 5.679 1.00 92.31 88 PHE A C 1
ATOM 686 O O . PHE A 1 88 ? -9.352 -5.746 5.774 1.00 92.31 88 PHE A O 1
ATOM 693 N N . GLU A 1 89 ? -10.345 -7.702 5.335 1.00 93.44 89 GLU A N 1
ATOM 694 C CA . GLU A 1 89 ? -9.102 -8.428 5.052 1.00 93.44 89 GLU A CA 1
ATOM 695 C C . GLU A 1 89 ? -8.336 -7.815 3.867 1.00 93.44 89 GLU A C 1
ATOM 697 O O . GLU A 1 89 ? -7.123 -7.617 3.945 1.00 93.44 89 GLU A O 1
ATOM 702 N N . GLU A 1 90 ? -9.035 -7.424 2.796 1.00 92.81 90 GLU A N 1
ATOM 703 C CA . GLU A 1 90 ? -8.421 -6.723 1.661 1.00 92.81 90 GLU A CA 1
ATOM 704 C C . GLU A 1 90 ? -7.803 -5.385 2.099 1.00 92.81 90 GLU A C 1
ATOM 706 O O . GLU A 1 90 ? -6.682 -5.055 1.703 1.00 92.81 90 GLU A O 1
ATOM 711 N N . ALA A 1 91 ? -8.486 -4.646 2.978 1.00 93.69 91 ALA A N 1
ATOM 712 C CA . ALA A 1 91 ? -7.969 -3.408 3.553 1.00 93.69 91 ALA A CA 1
ATOM 713 C C . ALA A 1 91 ? -6.725 -3.642 4.432 1.00 93.69 91 ALA A C 1
ATOM 715 O O . ALA A 1 91 ? -5.770 -2.863 4.380 1.00 93.69 91 ALA A O 1
ATOM 716 N N . GLN A 1 92 ? -6.681 -4.737 5.199 1.00 93.50 92 GLN A N 1
ATOM 717 C CA . GLN A 1 92 ? -5.501 -5.119 5.983 1.00 93.50 92 GLN A CA 1
ATOM 718 C C . GLN A 1 92 ? -4.308 -5.466 5.087 1.00 93.50 92 GLN A C 1
ATOM 720 O O . GLN A 1 92 ? -3.191 -4.996 5.335 1.00 93.50 92 GLN A O 1
ATOM 725 N N . LEU A 1 93 ? -4.537 -6.243 4.023 1.00 94.81 93 LEU A N 1
ATOM 726 C CA . LEU A 1 93 ? -3.515 -6.569 3.026 1.00 94.81 93 LEU A CA 1
ATOM 727 C C . LEU A 1 93 ? -3.000 -5.312 2.319 1.00 94.81 93 LEU A C 1
ATOM 729 O O . LEU A 1 93 ? -1.796 -5.186 2.089 1.00 94.81 93 LEU A O 1
ATOM 733 N N . PHE A 1 94 ? -3.882 -4.353 2.042 1.00 95.19 94 PHE A N 1
ATOM 734 C CA . PHE A 1 94 ? -3.512 -3.052 1.500 1.00 95.19 94 PHE A CA 1
ATOM 735 C C . PHE A 1 94 ? -2.629 -2.237 2.451 1.00 95.19 94 PHE A C 1
ATOM 737 O O . PHE A 1 94 ? -1.566 -1.777 2.034 1.00 95.19 94 PHE A O 1
ATOM 744 N N . LEU A 1 95 ? -2.982 -2.108 3.735 1.00 93.94 95 LEU A N 1
ATOM 745 C CA . LEU A 1 95 ? -2.112 -1.417 4.697 1.00 93.94 95 LEU A CA 1
ATOM 746 C C . LEU A 1 95 ? -0.769 -2.145 4.868 1.00 93.94 95 LEU A C 1
ATOM 748 O O . LEU A 1 95 ? 0.272 -1.500 4.985 1.00 93.94 95 LEU A O 1
ATOM 752 N N . SER A 1 96 ? -0.764 -3.479 4.796 1.00 94.00 96 SER A N 1
ATOM 753 C CA . SER A 1 96 ? 0.475 -4.264 4.768 1.00 94.00 96 SER A CA 1
ATOM 754 C C . SER A 1 96 ? 1.332 -3.938 3.541 1.00 94.00 96 SER A C 1
ATOM 756 O O . SER A 1 96 ? 2.551 -3.826 3.662 1.00 94.00 96 SER A O 1
ATOM 758 N N . ALA A 1 97 ? 0.717 -3.739 2.370 1.00 94.94 97 ALA A N 1
ATOM 759 C CA . ALA A 1 97 ? 1.414 -3.322 1.156 1.00 94.94 97 ALA A CA 1
ATOM 760 C C . ALA A 1 97 ? 2.001 -1.903 1.288 1.00 94.94 97 ALA A C 1
ATOM 762 O O . ALA A 1 97 ? 3.162 -1.697 0.942 1.00 94.94 97 ALA A O 1
ATOM 763 N N . ILE A 1 98 ? 1.257 -0.951 1.863 1.00 94.06 98 ILE A N 1
ATOM 764 C CA . ILE A 1 98 ? 1.735 0.417 2.149 1.00 94.06 98 ILE A CA 1
ATOM 765 C C . ILE A 1 98 ? 3.014 0.387 2.993 1.00 94.06 98 ILE A C 1
ATOM 767 O O . ILE A 1 98 ? 3.997 1.047 2.655 1.00 94.06 98 ILE A O 1
ATOM 771 N N . VAL A 1 99 ? 3.031 -0.422 4.055 1.00 93.19 99 VAL A N 1
ATOM 772 C CA . VAL A 1 99 ? 4.208 -0.582 4.923 1.00 93.19 99 VAL A CA 1
ATOM 773 C C . VAL A 1 99 ? 5.343 -1.299 4.196 1.00 93.19 99 VAL A C 1
ATOM 775 O O . VAL A 1 99 ? 6.484 -0.847 4.230 1.00 93.19 99 VAL A O 1
ATOM 778 N N . ARG A 1 100 ? 5.036 -2.395 3.498 1.00 93.19 100 ARG A N 1
ATOM 779 C CA . ARG A 1 100 ? 6.010 -3.214 2.763 1.00 93.19 100 ARG A CA 1
ATOM 780 C C . ARG A 1 100 ? 6.770 -2.430 1.713 1.00 93.19 100 ARG A C 1
ATOM 782 O O . ARG A 1 100 ? 7.979 -2.594 1.595 1.00 93.19 100 ARG A O 1
ATOM 789 N N . TYR A 1 101 ? 6.059 -1.611 0.951 1.00 94.12 101 TYR A N 1
ATOM 790 C CA . TYR A 1 101 ? 6.662 -0.761 -0.063 1.00 94.12 101 TYR A CA 1
ATOM 791 C C . TYR A 1 101 ? 7.181 0.549 0.513 1.00 94.12 101 TYR A C 1
ATOM 793 O O . TYR A 1 101 ? 7.694 1.365 -0.241 1.00 94.12 101 TYR A O 1
ATOM 801 N N . GLN A 1 102 ? 7.086 0.758 1.827 1.00 92.62 102 GLN A N 1
ATOM 802 C CA . GLN A 1 102 ? 7.501 1.993 2.482 1.00 92.62 102 GLN A CA 1
ATOM 803 C C . GLN A 1 102 ? 6.929 3.214 1.756 1.00 92.62 102 GLN A C 1
ATOM 805 O O . GLN A 1 102 ? 7.656 4.124 1.373 1.00 92.62 102 GLN A O 1
ATOM 810 N N . VAL A 1 103 ? 5.621 3.198 1.500 1.00 90.50 103 VAL A N 1
ATOM 811 C CA . VAL A 1 103 ? 4.928 4.341 0.905 1.00 90.50 103 VAL A CA 1
ATOM 812 C C . VAL A 1 103 ? 4.958 5.483 1.918 1.00 90.50 103 VAL A C 1
ATOM 814 O O . VAL A 1 103 ? 4.415 5.369 3.020 1.00 90.50 103 VAL A O 1
ATOM 817 N N . VAL A 1 104 ? 5.651 6.564 1.564 1.00 83.06 104 VAL A N 1
ATOM 818 C CA . VAL A 1 104 ? 5.965 7.673 2.478 1.00 83.06 104 VAL A CA 1
ATOM 819 C C . VAL A 1 104 ? 5.056 8.889 2.282 1.00 83.06 104 VAL A C 1
ATOM 821 O O . VAL A 1 104 ? 4.259 8.972 1.349 1.00 83.06 104 VAL A O 1
ATOM 824 N N . GLY A 1 105 ? 5.189 9.861 3.188 1.00 82.06 105 GLY A N 1
ATOM 825 C CA . GLY A 1 105 ? 4.537 11.164 3.086 1.00 82.06 105 GLY A CA 1
ATOM 826 C C . GLY A 1 105 ? 3.018 11.099 3.245 1.00 82.06 105 GLY A C 1
ATOM 827 O O . GLY A 1 105 ? 2.484 10.263 3.979 1.00 82.06 105 GLY A O 1
ATOM 828 N N . SER A 1 106 ? 2.324 11.994 2.541 1.00 85.94 106 SER A N 1
ATOM 829 C CA . SER A 1 106 ? 0.866 12.142 2.615 1.00 85.94 106 SER A CA 1
ATOM 830 C C . SER A 1 106 ? 0.103 10.909 2.117 1.00 85.94 106 SER A C 1
ATOM 832 O O . SER A 1 106 ? -1.043 10.707 2.514 1.00 85.94 106 SER A O 1
ATOM 834 N N . TYR A 1 107 ? 0.725 10.040 1.312 1.00 87.00 107 TYR A N 1
ATOM 835 C CA . TYR A 1 107 ? 0.110 8.797 0.838 1.00 87.00 107 TYR A CA 1
ATOM 836 C C . TYR A 1 107 ? -0.182 7.819 1.978 1.00 87.00 107 TYR A C 1
ATOM 838 O O . TYR A 1 107 ? -1.219 7.161 1.969 1.00 87.00 107 TYR A O 1
ATOM 846 N N . LYS A 1 108 ? 0.681 7.758 3.001 1.00 86.75 108 LYS A N 1
ATOM 847 C CA . LYS A 1 108 ? 0.457 6.914 4.185 1.00 86.75 108 LYS A CA 1
ATOM 848 C C . LYS A 1 108 ? -0.799 7.342 4.949 1.00 86.75 108 LYS A C 1
ATOM 850 O O . LYS A 1 108 ? -1.620 6.510 5.324 1.00 86.75 108 LYS A O 1
ATOM 855 N N . GLU A 1 109 ? -0.961 8.645 5.158 1.00 87.19 109 GLU A N 1
ATOM 856 C CA . GLU A 1 109 ? -2.119 9.211 5.860 1.00 87.19 109 GLU A CA 1
ATOM 857 C C . GLU A 1 109 ? -3.404 9.050 5.044 1.00 87.19 109 GLU A C 1
ATOM 859 O O . GLU A 1 109 ? -4.447 8.698 5.592 1.00 87.19 109 GLU A O 1
ATOM 864 N N . GLN A 1 110 ? -3.322 9.229 3.724 1.00 89.38 110 GLN A N 1
ATOM 865 C CA . GLN A 1 110 ? -4.436 8.978 2.810 1.00 89.38 110 GLN A CA 1
ATOM 866 C C . GLN A 1 110 ? -4.846 7.500 2.791 1.00 89.38 110 GLN A C 1
ATOM 868 O O . GLN A 1 110 ? -6.037 7.204 2.856 1.00 89.38 110 GLN A O 1
ATOM 873 N N . ALA A 1 111 ? -3.882 6.573 2.771 1.00 90.56 111 ALA A N 1
ATOM 874 C CA . ALA A 1 111 ? -4.141 5.138 2.849 1.00 90.56 111 ALA A CA 1
ATOM 875 C C . ALA A 1 111 ? -4.867 4.764 4.146 1.00 90.56 111 ALA A C 1
ATOM 877 O O . ALA A 1 111 ? -5.860 4.037 4.118 1.00 90.56 111 ALA A O 1
ATOM 878 N N . TRP A 1 112 ? -4.403 5.297 5.279 1.00 90.06 112 TRP A N 1
ATOM 879 C CA . TRP A 1 112 ? -5.081 5.095 6.554 1.00 90.06 112 TRP A CA 1
ATOM 880 C C . TRP A 1 112 ? -6.494 5.679 6.541 1.00 90.06 112 TRP A C 1
ATOM 882 O O . TRP A 1 112 ? -7.435 4.987 6.918 1.00 90.06 112 TRP A O 1
ATOM 892 N N . LYS A 1 113 ? -6.664 6.918 6.062 1.00 89.56 113 LYS A N 1
ATOM 893 C CA . LYS A 1 113 ? -7.972 7.581 5.989 1.00 89.56 113 LYS A CA 1
ATOM 894 C C . LYS A 1 113 ? -8.963 6.775 5.152 1.00 89.56 113 LYS A C 1
ATOM 896 O O . LYS A 1 113 ? -10.107 6.630 5.564 1.00 89.56 113 LYS A O 1
ATOM 901 N N . LEU A 1 114 ? -8.517 6.223 4.025 1.00 90.25 114 LEU A N 1
ATOM 902 C CA . LEU A 1 114 ? -9.332 5.379 3.154 1.00 90.25 114 LEU A CA 1
ATOM 903 C C . LEU A 1 114 ? -9.902 4.169 3.913 1.00 90.25 114 LEU A C 1
ATOM 905 O O . LEU A 1 114 ? -11.108 3.937 3.896 1.00 90.25 114 LEU A O 1
ATOM 909 N N . VAL A 1 115 ? -9.043 3.440 4.630 1.00 92.06 115 VAL A N 1
ATOM 910 C CA . VAL A 1 115 ? -9.449 2.263 5.414 1.00 92.06 115 VAL A CA 1
ATOM 911 C C . VAL A 1 115 ? -10.304 2.661 6.618 1.00 92.06 115 VAL A C 1
ATOM 913 O O . VAL A 1 115 ? -11.330 2.038 6.886 1.00 92.06 115 VAL A O 1
ATOM 916 N N . ASN A 1 116 ? -9.914 3.720 7.326 1.00 89.19 116 ASN A N 1
ATOM 917 C CA . ASN A 1 116 ? -10.616 4.205 8.507 1.00 89.19 116 ASN A CA 1
ATOM 918 C C . ASN A 1 116 ? -12.042 4.661 8.164 1.00 89.19 116 ASN A C 1
ATOM 920 O O . ASN A 1 116 ? -12.988 4.262 8.834 1.00 89.19 116 ASN A O 1
ATOM 924 N N . CYS A 1 117 ? -12.224 5.432 7.089 1.00 88.81 117 CYS A N 1
ATOM 925 C CA . CYS A 1 117 ? -13.547 5.884 6.656 1.00 88.81 117 CYS A CA 1
ATOM 926 C C . CYS A 1 117 ? -14.493 4.727 6.315 1.00 88.81 117 CYS A C 1
ATOM 928 O O . CYS A 1 117 ? -15.697 4.867 6.510 1.00 88.81 117 CYS A O 1
ATOM 930 N N . GLN A 1 118 ? -13.967 3.605 5.820 1.00 90.38 118 GLN A N 1
ATOM 931 C CA . GLN A 1 118 ? -14.794 2.472 5.425 1.00 90.38 118 GLN A CA 1
ATOM 932 C C . GLN A 1 118 ? -15.111 1.516 6.587 1.00 90.38 118 GLN A C 1
ATOM 934 O O . GLN A 1 118 ? -16.228 1.015 6.657 1.00 90.38 118 GLN A O 1
ATOM 939 N N . PHE A 1 119 ? -14.165 1.268 7.501 1.00 91.31 119 PHE A N 1
ATOM 940 C CA . PHE A 1 119 ? -14.275 0.161 8.467 1.00 91.31 119 PHE A CA 1
ATOM 941 C C . PHE A 1 119 ? -14.248 0.563 9.942 1.00 91.31 119 PHE A C 1
ATOM 943 O O . PHE A 1 119 ? -14.390 -0.306 10.801 1.00 91.31 119 PHE A O 1
ATOM 950 N N . LEU A 1 120 ? -14.088 1.847 10.279 1.00 88.25 120 LEU A N 1
ATOM 951 C CA . LEU A 1 120 ? -14.017 2.279 11.680 1.00 88.25 120 LEU A CA 1
ATOM 952 C C . LEU A 1 120 ? -15.259 1.878 12.490 1.00 88.25 120 LEU A C 1
ATOM 954 O O . LEU A 1 120 ? -15.122 1.459 13.635 1.00 88.25 120 LEU A O 1
ATOM 958 N N . ALA A 1 121 ? -16.456 1.988 11.908 1.00 87.44 121 ALA A N 1
ATOM 959 C CA . ALA A 1 121 ? -17.699 1.674 12.611 1.00 87.44 121 ALA A CA 1
ATOM 960 C C . ALA A 1 121 ? -17.845 0.174 12.927 1.00 87.44 121 ALA A C 1
ATOM 962 O O . ALA A 1 121 ? -18.365 -0.178 13.981 1.00 87.44 121 ALA A O 1
ATOM 963 N N . GLU A 1 122 ? -17.375 -0.697 12.031 1.00 88.69 122 GLU A N 1
ATOM 964 C CA . GLU A 1 122 ? -17.528 -2.153 12.141 1.00 88.69 122 GLU A CA 1
ATOM 965 C C . GLU A 1 122 ? -16.353 -2.815 12.883 1.00 88.69 122 GLU A C 1
ATOM 967 O O . GLU A 1 122 ? -16.528 -3.802 13.600 1.00 88.69 122 GLU A O 1
ATOM 972 N N . HIS A 1 123 ? -15.140 -2.263 12.758 1.00 88.25 123 HIS A N 1
ATOM 973 C CA . HIS A 1 123 ? -13.905 -2.882 13.253 1.00 88.25 123 HIS A CA 1
ATOM 974 C C . HIS A 1 123 ? -12.978 -1.922 14.023 1.00 88.25 123 HIS A C 1
ATOM 976 O O . HIS A 1 123 ? -11.772 -1.876 13.757 1.00 88.25 123 HIS A O 1
ATOM 982 N N . PRO A 1 124 ? -13.466 -1.178 15.027 1.00 87.69 124 PRO A N 1
ATOM 983 C CA . PRO A 1 124 ? -12.678 -0.118 15.655 1.00 87.69 124 PRO A CA 1
ATOM 984 C C . PRO A 1 124 ? -11.445 -0.609 16.415 1.00 87.69 124 PRO A C 1
ATOM 986 O O . PRO A 1 124 ? -10.359 -0.048 16.277 1.00 87.69 124 PRO A O 1
ATOM 989 N N . VAL A 1 125 ? -11.572 -1.713 17.160 1.00 87.81 125 VAL A N 1
ATOM 990 C CA . VAL A 1 125 ? -10.440 -2.310 17.888 1.00 87.81 125 VAL A CA 1
ATOM 991 C C . VAL A 1 125 ? -9.365 -2.787 16.915 1.00 87.81 125 VAL A C 1
ATOM 993 O O . VAL A 1 125 ? -8.179 -2.587 17.165 1.00 87.81 125 VAL A O 1
ATOM 996 N N . SER A 1 126 ? -9.773 -3.382 15.793 1.00 89.31 126 SER A N 1
ATOM 997 C CA . SER A 1 126 ? -8.855 -3.860 14.759 1.00 89.31 126 SER A CA 1
ATOM 998 C C . SER A 1 126 ? -8.126 -2.700 14.083 1.00 89.31 126 SER A C 1
ATOM 1000 O O . SER A 1 126 ? -6.914 -2.776 13.904 1.00 89.31 126 SER A O 1
ATOM 1002 N N . ILE A 1 127 ? -8.828 -1.607 13.760 1.00 88.56 127 ILE A N 1
ATOM 1003 C CA . ILE A 1 127 ? -8.220 -0.384 13.213 1.00 88.56 127 ILE A CA 1
ATOM 1004 C C . ILE A 1 127 ? -7.170 0.172 14.177 1.00 88.56 127 ILE A C 1
ATOM 1006 O O . ILE A 1 127 ? -6.035 0.417 13.768 1.00 88.56 127 ILE A O 1
ATOM 1010 N N . TYR A 1 128 ? -7.506 0.306 15.462 1.00 86.62 128 TYR A N 1
ATOM 1011 C CA . TYR A 1 128 ? -6.549 0.740 16.477 1.00 86.62 128 TYR A CA 1
ATOM 1012 C C . TYR A 1 128 ? -5.338 -0.203 16.570 1.00 86.62 128 TYR A C 1
ATOM 1014 O O . TYR A 1 128 ? -4.194 0.249 16.517 1.00 86.62 128 TYR A O 1
ATOM 1022 N N . ALA A 1 129 ? -5.573 -1.518 16.627 1.00 88.56 129 ALA A N 1
ATOM 1023 C CA . ALA A 1 129 ? -4.513 -2.519 16.711 1.00 88.56 129 ALA A CA 1
ATOM 1024 C C . ALA A 1 129 ? -3.554 -2.468 15.511 1.00 88.56 129 ALA A C 1
ATOM 1026 O O . ALA A 1 129 ? -2.345 -2.591 15.696 1.00 88.56 129 ALA A O 1
ATOM 1027 N N . ILE A 1 130 ? -4.065 -2.238 14.298 1.00 87.50 130 ILE A N 1
ATOM 1028 C CA . ILE A 1 130 ? -3.252 -2.101 13.081 1.00 87.50 130 ILE A CA 1
ATOM 1029 C C . ILE A 1 130 ? -2.326 -0.883 13.171 1.00 87.50 130 ILE A C 1
ATOM 1031 O O . ILE A 1 130 ? -1.136 -0.982 12.870 1.00 87.50 130 ILE A O 1
ATOM 1035 N N . VAL A 1 131 ? -2.851 0.260 13.614 1.00 86.06 131 VAL A N 1
ATOM 1036 C CA . VAL A 1 131 ? -2.072 1.498 13.751 1.00 86.06 131 VAL A CA 1
ATOM 1037 C C . VAL A 1 131 ? -0.972 1.337 14.805 1.00 86.06 131 VAL A C 1
ATOM 1039 O O . VAL A 1 131 ? 0.164 1.762 14.577 1.00 86.06 131 VAL A O 1
ATOM 1042 N N . CYS A 1 132 ? -1.275 0.666 15.922 1.00 87.25 132 CYS A N 1
ATOM 1043 C CA . CYS A 1 132 ? -0.277 0.296 16.926 1.00 87.25 132 CYS A CA 1
ATOM 1044 C C . CYS A 1 132 ? 0.778 -0.659 16.359 1.00 87.25 132 CYS A C 1
ATOM 1046 O O . CYS A 1 132 ? 1.970 -0.437 16.561 1.00 87.25 132 CYS A O 1
ATOM 1048 N N . HIS A 1 133 ? 0.352 -1.696 15.635 1.00 87.44 133 HIS A N 1
ATOM 1049 C CA . HIS A 1 133 ? 1.239 -2.705 15.061 1.00 87.44 133 HIS A CA 1
ATOM 1050 C C . HIS A 1 133 ? 2.247 -2.099 14.075 1.00 87.44 133 HIS A C 1
ATOM 1052 O O . HIS A 1 133 ? 3.419 -2.464 14.096 1.00 87.44 133 HIS A O 1
ATOM 1058 N N . TYR A 1 134 ? 1.820 -1.136 13.255 1.00 85.44 134 TYR A N 1
ATOM 1059 C CA . TYR A 1 134 ? 2.697 -0.449 12.302 1.00 85.44 134 TYR A CA 1
ATOM 1060 C C . TYR A 1 134 ? 3.450 0.756 12.883 1.00 85.44 134 TYR A C 1
ATOM 1062 O O . TYR A 1 134 ? 4.219 1.397 12.165 1.00 85.44 134 TYR A O 1
ATOM 1070 N N . GLY A 1 135 ? 3.252 1.080 14.164 1.00 81.88 135 GLY A N 1
ATOM 1071 C CA . GLY A 1 135 ? 3.967 2.168 14.834 1.00 81.88 135 GLY A CA 1
ATOM 1072 C C . GLY A 1 135 ? 3.667 3.554 14.257 1.00 81.88 135 GLY A C 1
ATOM 1073 O O . GLY A 1 135 ? 4.513 4.446 14.315 1.00 81.88 135 GLY A O 1
ATOM 1074 N N . TRP A 1 136 ? 2.481 3.766 13.680 1.00 84.50 136 TRP A N 1
ATOM 1075 C CA . TRP A 1 136 ? 2.088 5.058 13.108 1.00 84.50 136 TRP A CA 1
ATOM 1076 C C . TRP A 1 136 ? 1.640 6.022 14.209 1.00 84.50 136 TRP A C 1
ATOM 1078 O O . TRP A 1 136 ? 0.457 6.306 14.360 1.00 84.50 136 TRP A O 1
ATOM 1088 N N . GLN A 1 137 ? 2.600 6.501 15.005 1.00 78.88 137 GLN A N 1
ATOM 1089 C CA . GLN A 1 137 ? 2.374 7.279 16.232 1.00 78.88 137 GLN A CA 1
ATOM 1090 C C . GLN A 1 137 ? 1.422 8.469 16.042 1.00 78.88 137 GLN A C 1
ATOM 1092 O O . GLN A 1 137 ? 0.537 8.674 16.867 1.00 78.88 137 GLN A O 1
ATOM 1097 N N . ASN A 1 138 ? 1.541 9.188 14.921 1.00 78.38 138 ASN A N 1
ATOM 1098 C CA . ASN A 1 138 ? 0.678 10.320 14.567 1.00 78.38 138 ASN A CA 1
ATOM 1099 C C . ASN A 1 138 ? -0.803 9.940 14.373 1.00 78.38 138 ASN A C 1
ATOM 1101 O O . ASN A 1 138 ? -1.670 10.806 14.402 1.00 78.38 138 ASN A O 1
ATOM 1105 N N . LEU A 1 139 ? -1.094 8.655 14.180 1.00 81.44 139 LEU A N 1
ATOM 1106 C CA . LEU A 1 139 ? -2.438 8.123 13.979 1.00 81.44 139 LEU A CA 1
ATOM 1107 C C . LEU A 1 139 ? -2.944 7.332 15.193 1.00 81.44 139 LEU A C 1
ATOM 1109 O O . LEU A 1 139 ? -4.147 7.103 15.290 1.00 81.44 139 LEU A O 1
ATOM 1113 N N . VAL A 1 140 ? -2.066 6.923 16.124 1.00 82.12 140 VAL A N 1
ATOM 1114 C CA . VAL A 1 140 ? -2.442 6.106 17.297 1.00 82.12 140 VAL A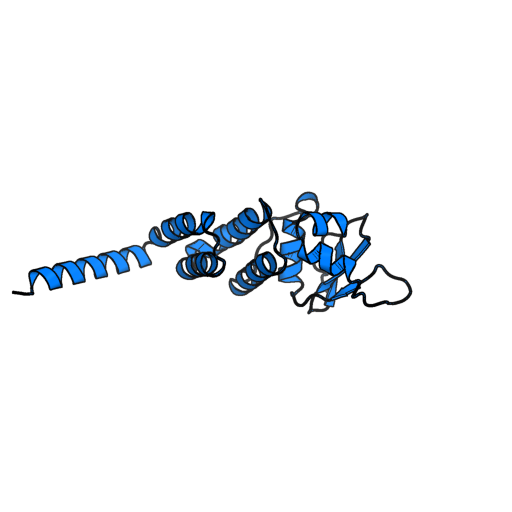 CA 1
ATOM 1115 C C . VAL A 1 140 ? -3.447 6.844 18.173 1.00 82.12 140 VAL A C 1
ATOM 1117 O O . VAL A 1 140 ? -4.466 6.271 18.548 1.00 82.12 140 VAL A O 1
ATOM 1120 N N . GLU A 1 141 ? -3.182 8.113 18.485 1.00 81.56 141 GLU A N 1
ATOM 1121 C CA . GLU A 1 141 ? -4.050 8.897 19.366 1.00 81.56 141 GLU A CA 1
ATOM 1122 C C . GLU A 1 141 ? -5.424 9.146 18.728 1.00 81.56 141 GLU A C 1
ATOM 1124 O O . GLU A 1 141 ? -6.453 8.943 19.372 1.00 81.56 141 GLU A O 1
ATOM 1129 N N . VAL A 1 142 ? -5.447 9.478 17.434 1.00 81.62 142 VAL A N 1
ATOM 1130 C CA . VAL A 1 142 ? -6.686 9.658 16.665 1.00 81.62 142 VAL A CA 1
ATOM 1131 C C . VAL A 1 142 ? -7.485 8.354 16.626 1.00 81.62 142 VAL A C 1
ATOM 1133 O O . VAL A 1 142 ? -8.660 8.339 16.984 1.00 81.62 142 VAL A O 1
ATOM 1136 N N . ALA A 1 143 ? -6.848 7.234 16.273 1.00 82.25 143 ALA A N 1
ATOM 1137 C CA . ALA A 1 143 ? -7.506 5.931 16.228 1.00 82.25 143 ALA A CA 1
ATOM 1138 C C . ALA A 1 143 ? -8.034 5.497 17.607 1.00 82.25 143 ALA A C 1
ATOM 1140 O O . ALA A 1 143 ? -9.124 4.928 17.695 1.00 82.25 143 ALA A O 1
ATOM 1141 N N . ALA A 1 144 ? -7.303 5.790 18.689 1.00 83.62 144 ALA A N 1
ATOM 1142 C CA . ALA A 1 144 ? -7.743 5.513 20.054 1.00 83.62 144 ALA A CA 1
ATOM 1143 C C . ALA A 1 144 ? -9.004 6.308 20.413 1.00 83.62 144 ALA A C 1
ATOM 1145 O O . ALA A 1 144 ? -9.974 5.736 20.910 1.00 83.62 144 ALA A O 1
ATOM 1146 N N . GLN A 1 145 ? -9.007 7.617 20.143 1.00 82.81 145 GLN A N 1
ATOM 1147 C CA . GLN A 1 145 ? -10.153 8.483 20.421 1.00 82.81 145 GLN A CA 1
ATOM 1148 C C . GLN A 1 145 ? -11.391 8.039 19.640 1.00 82.81 145 GLN A C 1
ATOM 1150 O O . GLN A 1 145 ? -12.468 7.921 20.222 1.00 82.81 145 GLN A O 1
ATOM 1155 N N . GLU A 1 146 ? -11.240 7.744 18.350 1.00 79.94 146 GLU A N 1
ATOM 1156 C CA . GLU A 1 146 ? -12.336 7.255 17.511 1.00 79.94 146 GLU A CA 1
ATOM 1157 C C . GLU A 1 146 ? -12.872 5.894 17.987 1.00 79.94 146 GLU A C 1
ATOM 1159 O O . GLU A 1 146 ? -14.083 5.699 18.084 1.00 79.94 146 GLU A O 1
ATOM 1164 N N . THR A 1 147 ? -11.987 4.983 18.403 1.00 81.62 147 THR A N 1
ATOM 1165 C CA . THR A 1 147 ? -12.370 3.678 18.969 1.00 81.62 147 THR A CA 1
ATOM 1166 C C . THR A 1 147 ? -13.166 3.824 20.269 1.00 81.62 147 THR A C 1
ATOM 1168 O O . THR A 1 147 ? -14.148 3.115 20.485 1.00 81.62 147 THR A O 1
ATOM 1171 N N . LEU A 1 148 ? -12.778 4.760 21.143 1.00 82.12 148 LEU A N 1
ATOM 1172 C CA . LEU A 1 148 ? -13.445 4.996 22.429 1.00 82.12 148 LEU A CA 1
ATOM 1173 C C . LEU A 1 148 ? -14.831 5.641 22.292 1.00 82.12 148 LEU A C 1
ATOM 1175 O O . LEU A 1 148 ? -15.655 5.491 23.196 1.00 82.12 148 LEU A O 1
ATOM 1179 N N . LYS A 1 149 ? -15.103 6.340 21.185 1.00 79.44 149 LYS A N 1
ATOM 1180 C CA . LYS A 1 149 ? -16.421 6.934 20.901 1.00 79.44 149 LYS A CA 1
ATOM 1181 C C . LYS A 1 149 ? -17.483 5.880 20.571 1.00 79.44 149 LYS A C 1
ATOM 1183 O O . LYS A 1 149 ? -18.675 6.176 20.657 1.00 79.44 149 LYS A O 1
ATOM 1188 N N . ILE A 1 150 ? -17.086 4.655 20.225 1.00 76.25 150 ILE A N 1
ATOM 1189 C CA . ILE A 1 150 ? -18.029 3.599 19.854 1.00 76.25 150 ILE A CA 1
AT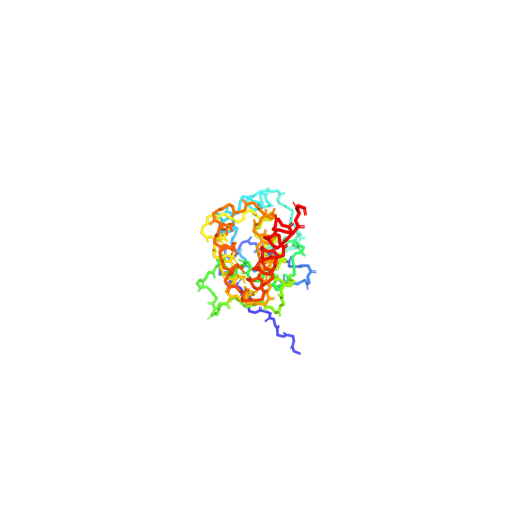OM 1190 C C . ILE A 1 150 ? -18.674 3.018 21.112 1.00 76.25 150 ILE A C 1
ATOM 1192 O O . ILE A 1 150 ? -18.026 2.470 22.009 1.00 76.25 150 ILE A O 1
ATOM 1196 N N . ARG A 1 151 ? -19.997 3.200 21.171 1.00 62.50 151 ARG A N 1
ATOM 1197 C CA . ARG A 1 151 ? -20.854 3.055 22.356 1.00 62.50 151 ARG A CA 1
ATOM 1198 C C . ARG A 1 151 ? -20.693 1.705 23.067 1.00 62.50 151 ARG A C 1
ATOM 1200 O O . ARG A 1 151 ? -20.746 1.659 24.292 1.00 62.50 151 ARG A O 1
ATOM 1207 N N . GLU A 1 152 ? -20.433 0.630 22.328 1.00 60.22 152 GLU A N 1
ATOM 1208 C CA . GLU A 1 152 ? -20.268 -0.726 22.872 1.00 60.22 152 GLU A CA 1
ATOM 1209 C C . GLU A 1 152 ? -18.979 -0.899 23.694 1.00 60.22 152 GLU A C 1
ATOM 1211 O O . GLU A 1 152 ? -18.995 -1.497 24.774 1.00 60.22 152 GLU A O 1
ATOM 1216 N N . LEU A 1 153 ? -17.866 -0.300 23.259 1.00 56.44 153 LEU A N 1
ATOM 1217 C CA . LEU A 1 153 ? -16.612 -0.320 24.016 1.00 56.44 153 LEU A CA 1
ATOM 1218 C C . LEU A 1 153 ? -16.674 0.632 25.211 1.00 56.44 153 LEU A C 1
ATOM 1220 O O . LEU A 1 153 ? -16.218 0.272 26.300 1.00 56.44 153 LEU A O 1
ATOM 1224 N N . ALA A 1 154 ? -17.298 1.801 25.042 1.00 53.91 154 ALA A N 1
ATOM 1225 C CA . ALA A 1 154 ? -17.491 2.776 26.113 1.00 53.91 154 ALA A CA 1
ATOM 1226 C C . ALA A 1 154 ? -18.280 2.184 27.295 1.00 53.91 154 ALA A C 1
ATOM 1228 O O . ALA A 1 154 ? -17.870 2.339 28.448 1.00 53.91 154 ALA A O 1
ATOM 1229 N N . LEU A 1 155 ? -19.349 1.428 27.016 1.00 55.94 155 LEU A N 1
ATOM 1230 C CA . LEU A 1 155 ? -20.139 0.732 28.038 1.00 55.94 155 LEU A CA 1
ATOM 1231 C C . LEU A 1 155 ? -19.325 -0.349 28.764 1.00 55.94 155 LEU A C 1
ATOM 1233 O O . LEU A 1 155 ? -19.433 -0.472 29.985 1.00 55.94 155 LEU A O 1
ATOM 1237 N N . SER A 1 156 ? -18.460 -1.084 28.053 1.00 55.97 156 SER A N 1
ATOM 1238 C CA . SER A 1 156 ? -17.592 -2.109 28.654 1.00 55.97 156 SER A CA 1
ATOM 1239 C C . SER A 1 156 ? -16.513 -1.516 29.576 1.00 55.97 156 SER A C 1
ATOM 1241 O O . SER A 1 156 ? -16.222 -2.064 30.642 1.00 55.97 156 SER A O 1
ATOM 1243 N N . VAL A 1 157 ? -15.943 -0.361 29.211 1.00 58.62 157 VAL A N 1
ATOM 1244 C CA . VAL A 1 157 ? -14.933 0.349 30.011 1.00 58.62 157 VAL A CA 1
ATOM 1245 C C . VAL A 1 157 ? -15.574 0.991 31.237 1.00 58.62 157 VAL A C 1
ATOM 1247 O O . VAL A 1 157 ? -15.013 0.906 32.332 1.00 58.62 157 VAL A O 1
ATOM 1250 N N . GLN A 1 158 ? -16.758 1.587 31.082 1.00 57.72 158 GLN A N 1
ATOM 1251 C CA . GLN A 1 158 ? -17.521 2.138 32.200 1.00 57.72 158 GLN A CA 1
ATOM 1252 C C . GLN A 1 158 ? -17.942 1.043 33.186 1.00 57.72 158 GLN A C 1
ATOM 1254 O O . GLN A 1 158 ? -17.711 1.207 34.383 1.00 57.72 158 GLN A O 1
ATOM 1259 N N . HIS A 1 159 ? -18.425 -0.111 32.710 1.00 54.62 159 HIS A N 1
ATOM 1260 C CA . HIS A 1 159 ? -18.724 -1.261 33.573 1.00 54.62 159 HIS A CA 1
ATOM 1261 C C . HIS A 1 159 ? -17.485 -1.774 34.317 1.00 54.62 159 HIS A C 1
ATOM 1263 O O . HIS A 1 159 ? -17.556 -2.045 35.513 1.00 54.62 159 HIS A O 1
ATOM 1269 N N . ARG A 1 160 ? -16.319 -1.871 33.659 1.00 54.91 160 ARG A N 1
ATOM 1270 C CA . ARG A 1 160 ? -15.071 -2.294 34.324 1.00 54.91 160 ARG A CA 1
ATOM 1271 C C . ARG A 1 160 ? -14.575 -1.276 35.352 1.00 54.91 160 ARG A C 1
ATOM 1273 O O . ARG A 1 160 ? -14.084 -1.685 36.403 1.00 54.91 160 ARG A O 1
ATOM 1280 N N . LYS A 1 161 ? -14.698 0.029 35.080 1.00 59.59 161 LYS A N 1
ATOM 1281 C CA . LYS A 1 161 ? -14.390 1.085 36.061 1.00 59.59 161 LYS A CA 1
ATOM 1282 C C . LYS A 1 161 ? -15.347 1.027 37.254 1.00 59.59 161 LYS A C 1
ATOM 1284 O O . LYS A 1 161 ? -14.873 1.068 38.384 1.00 59.59 161 LYS A O 1
ATOM 1289 N N . ALA A 1 162 ? -16.645 0.842 37.016 1.00 56.34 162 ALA A N 1
ATOM 1290 C CA . ALA A 1 162 ? -17.652 0.690 38.066 1.00 56.34 162 ALA A CA 1
ATOM 1291 C C . ALA A 1 162 ? -17.414 -0.567 38.924 1.00 56.34 162 ALA A C 1
ATOM 1293 O O . ALA A 1 162 ? -17.444 -0.487 40.146 1.00 56.34 162 ALA A O 1
ATOM 1294 N N . LEU A 1 163 ? -17.071 -1.706 38.311 1.00 56.50 163 LEU A N 1
ATOM 1295 C CA . LEU A 1 163 ? -16.722 -2.945 39.021 1.00 56.50 163 LEU A CA 1
ATOM 1296 C C . LEU A 1 163 ? -15.442 -2.813 39.860 1.00 56.50 163 LEU A C 1
ATOM 1298 O O . LEU A 1 163 ? -15.358 -3.379 40.948 1.00 56.50 163 LEU A O 1
ATOM 1302 N N . ARG A 1 164 ? -14.438 -2.071 39.373 1.00 59.75 164 ARG A N 1
ATOM 1303 C CA . ARG A 1 164 ? -13.214 -1.780 40.139 1.00 59.75 164 ARG A CA 1
ATOM 1304 C C . ARG A 1 164 ? -13.481 -0.825 41.301 1.00 59.75 164 ARG A C 1
ATOM 1306 O O . ARG A 1 164 ? -12.959 -1.066 42.382 1.00 59.75 164 ARG A O 1
ATOM 1313 N N . ALA A 1 165 ? -14.312 0.198 41.098 1.00 60.53 165 ALA A N 1
ATOM 1314 C CA . ALA A 1 165 ? -14.744 1.098 42.165 1.00 60.53 165 ALA A CA 1
ATOM 1315 C C . ALA A 1 165 ? -15.537 0.339 43.242 1.00 60.53 165 ALA A C 1
ATOM 1317 O O . ALA A 1 165 ? -15.218 0.450 44.417 1.00 60.53 165 ALA A O 1
ATOM 1318 N N . PHE A 1 166 ? -16.472 -0.529 42.843 1.00 53.91 166 PHE A N 1
ATOM 1319 C CA . PHE A 1 166 ? -17.258 -1.351 43.767 1.00 53.91 166 PHE A CA 1
ATOM 1320 C C . PHE A 1 166 ? -16.391 -2.325 44.584 1.00 53.91 166 PHE A C 1
ATOM 1322 O O . PHE A 1 166 ? -16.567 -2.446 45.793 1.00 53.91 166 PHE A O 1
ATOM 1329 N N . LYS A 1 167 ? -15.398 -2.975 43.957 1.00 59.12 167 LYS A N 1
ATOM 1330 C CA . LYS A 1 167 ? -14.432 -3.831 44.672 1.00 59.12 167 LYS A CA 1
ATOM 1331 C C . LYS A 1 167 ? -13.519 -3.054 45.625 1.00 59.12 167 LYS A C 1
ATOM 1333 O O . LYS A 1 167 ? -13.115 -3.617 46.633 1.00 59.12 167 LYS A O 1
ATOM 1338 N N . ALA A 1 168 ? -13.208 -1.792 45.330 1.00 60.59 168 ALA A N 1
ATOM 1339 C CA . ALA A 1 168 ? -12.431 -0.934 46.225 1.00 60.59 168 ALA A CA 1
ATOM 1340 C C . ALA A 1 168 ? -13.247 -0.443 47.435 1.00 60.59 168 ALA A C 1
ATOM 1342 O O . ALA A 1 168 ? -12.671 -0.180 48.482 1.00 60.59 168 ALA A O 1
ATOM 1343 N N . THR A 1 169 ? -14.575 -0.343 47.316 1.00 57.38 169 THR A N 1
ATOM 1344 C CA . THR A 1 169 ? -15.468 0.055 48.422 1.00 57.38 169 THR A CA 1
ATOM 1345 C C . THR A 1 169 ? -15.884 -1.122 49.313 1.00 57.38 169 THR A C 1
ATOM 1347 O O . THR A 1 169 ? -16.167 -0.923 50.486 1.00 57.38 169 THR A O 1
ATOM 1350 N N . MET A 1 170 ? -15.904 -2.346 48.776 1.00 56.06 170 MET A N 1
ATOM 1351 C CA . MET A 1 170 ? -16.288 -3.577 49.493 1.00 56.06 170 MET A CA 1
ATOM 1352 C C . MET A 1 170 ? -15.094 -4.350 50.085 1.00 56.06 170 MET A C 1
ATOM 1354 O O . MET A 1 170 ? -15.268 -5.452 50.596 1.00 56.06 170 MET A O 1
ATOM 1358 N N . GLY A 1 171 ? -13.877 -3.811 49.972 1.00 54.19 171 GLY A N 1
ATOM 1359 C CA . GLY A 1 171 ? -12.658 -4.365 50.561 1.00 54.19 171 GLY A CA 1
ATO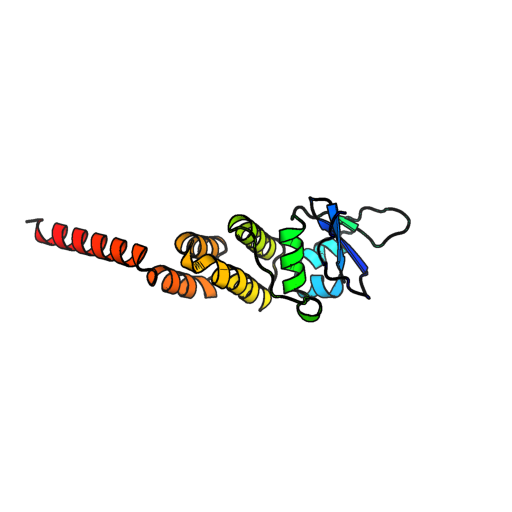M 1360 C C . GLY A 1 171 ? -12.286 -3.682 51.877 1.00 54.19 171 GLY A C 1
ATOM 1361 O O . GLY A 1 171 ? -11.247 -3.030 51.929 1.00 54.19 171 GLY A O 1
ATOM 1362 N N . CYS A 1 172 ? -13.130 -3.837 52.900 1.00 42.00 172 CYS A N 1
ATOM 1363 C CA . CYS A 1 172 ? -12.815 -3.678 54.323 1.00 42.00 172 CYS A CA 1
ATOM 1364 C C . CYS A 1 172 ? -13.478 -4.822 55.090 1.00 42.00 172 CYS A C 1
ATOM 1366 O O . CYS A 1 172 ? -14.657 -5.110 54.785 1.00 42.00 172 CYS A O 1
#

Secondary structure (DSSP, 8-state):
----------TT--EEEEPTTS-EEEE-HHHHHHH-HHHHHHHHHT--B--TTS--EEE-SS-HHHHHHHHHHH-GGG-SS----SSHHHHHHHHHHHHHTT--THHHHHHHHHHHHHHTTT-HHHHHHHHHHTT-HHHHHHHHHHHHTSHHHHHHHHHHHHHHHHHHHS--

Organism: NCBI:txid1036808

Foldseek 3Di:
DDDQDLAQADPPFQEWEAEPVGHTHGDHLVLLVVQFVLSVVVVVVQPFPDDPPDHTYDYDHHHPLLVRLLVCLSVVVRDPDRRDDPDLVSLLVNLVVCVVRVRDDVSNVVSLCRSCVHPCLPPLVVSLVSCVVSVVVVCNVVSVVSSCPHPVVVVVVVVVVVVVVVVVVPPD

Radius of gyration: 21.03 Å; chains: 1; bounding box: 39×25×81 Å